Protein AF-A0A2E0VFP0-F1 (afdb_monomer_lite)

Radius of gyration: 20.07 Å; chains: 1; bounding box: 43×26×78 Å

Foldseek 3Di:
DDDDDDDPPDDPPDPPDDDPPPVVVVLLVDDLVSLLVVLVVLVVVLVPDPDPVVNVVSLVVSVVSLVSSVVSLVVVCVPDPDPDPPVSSVVSVVSSVVSVVVSVVVD

Structure (mmCIF, N/CA/C/O backbone):
data_AF-A0A2E0VFP0-F1
#
_entry.id   AF-A0A2E0VFP0-F1
#
loop_
_atom_site.group_PDB
_atom_site.id
_atom_site.type_symbol
_atom_site.label_atom_id
_atom_site.label_alt_id
_atom_site.label_comp_id
_atom_site.label_asym_id
_atom_site.label_entity_id
_atom_site.label_seq_id
_atom_site.pdbx_PDB_ins_code
_atom_site.Cartn_x
_atom_site.Cartn_y
_atom_site.Cartn_z
_atom_site.occupancy
_atom_site.B_iso_or_equiv
_atom_site.auth_seq_id
_atom_site.auth_comp_id
_atom_site.auth_asym_id
_atom_site.auth_atom_id
_atom_site.pdbx_PDB_model_num
ATOM 1 N N . MET A 1 1 ? 27.070 2.222 53.009 1.00 39.78 1 MET A N 1
ATOM 2 C CA . MET A 1 1 ? 27.695 2.586 51.721 1.00 39.78 1 MET A CA 1
ATOM 3 C C . MET A 1 1 ? 26.892 1.942 50.594 1.00 39.78 1 MET A C 1
ATOM 5 O O . MET A 1 1 ? 26.805 0.728 50.565 1.00 39.78 1 MET A O 1
ATOM 9 N N . ASN A 1 2 ? 26.259 2.792 49.775 1.00 40.53 2 ASN A N 1
ATOM 10 C CA . ASN A 1 2 ? 25.799 2.642 48.382 1.00 40.53 2 ASN A CA 1
ATOM 11 C C . ASN A 1 2 ? 25.122 1.348 47.876 1.00 40.53 2 ASN A C 1
ATOM 13 O O . ASN A 1 2 ? 25.786 0.377 47.533 1.00 40.53 2 ASN A O 1
ATOM 17 N N . HIS A 1 3 ? 23.807 1.453 47.631 1.00 45.66 3 HIS A N 1
ATOM 18 C CA . HIS A 1 3 ? 23.148 0.862 46.454 1.00 45.66 3 HIS A CA 1
ATOM 19 C C . HIS A 1 3 ? 23.607 1.589 45.173 1.00 45.66 3 HIS A C 1
ATOM 21 O O . HIS A 1 3 ? 23.847 2.798 45.221 1.00 45.66 3 HIS A O 1
ATOM 27 N N . PRO A 1 4 ? 23.687 0.889 44.027 1.00 52.53 4 PRO A N 1
ATOM 28 C CA . PRO A 1 4 ? 22.668 1.094 42.986 1.00 52.53 4 PRO A CA 1
ATOM 29 C C . PRO A 1 4 ? 22.264 -0.231 42.299 1.00 52.5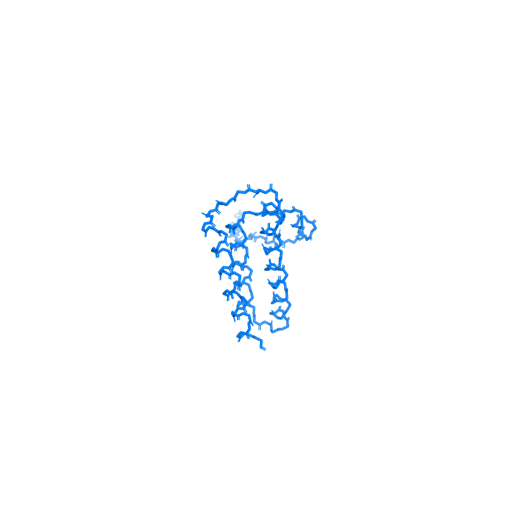3 4 PRO A C 1
ATOM 31 O O . PRO A 1 4 ? 23.103 -1.075 42.023 1.00 52.53 4 PRO A O 1
ATOM 34 N N . TYR A 1 5 ? 20.987 -0.590 42.156 1.00 46.59 5 TYR A N 1
ATOM 35 C CA . TYR A 1 5 ? 19.920 0.025 41.356 1.00 46.59 5 TYR A CA 1
ATOM 36 C C . TYR A 1 5 ? 20.036 -0.182 39.834 1.00 46.59 5 TYR A C 1
ATOM 38 O O . TYR A 1 5 ? 20.952 0.301 39.179 1.00 46.59 5 TYR A O 1
ATOM 46 N N . PHE A 1 6 ? 18.966 -0.803 39.326 1.00 47.44 6 PHE A N 1
ATOM 47 C CA . PHE A 1 6 ? 18.375 -0.695 37.993 1.00 47.44 6 PHE A CA 1
ATOM 48 C C . PHE A 1 6 ? 19.007 -1.463 36.822 1.00 47.44 6 PHE A C 1
ATOM 50 O O . PHE A 1 6 ? 19.851 -0.982 36.071 1.00 47.44 6 PHE A O 1
ATOM 57 N N . HIS A 1 7 ? 18.422 -2.649 36.609 1.00 42.53 7 HIS A N 1
ATOM 58 C CA . HIS A 1 7 ? 18.092 -3.206 35.300 1.00 42.53 7 HIS A CA 1
ATOM 59 C C . HIS A 1 7 ? 17.857 -2.101 34.260 1.00 42.53 7 HIS A C 1
ATOM 61 O O . HIS A 1 7 ? 16.898 -1.332 34.358 1.00 42.53 7 HIS A O 1
ATOM 67 N N . LYS A 1 8 ? 18.722 -2.050 33.245 1.00 47.16 8 LYS A N 1
ATOM 68 C CA . LYS A 1 8 ? 18.498 -1.271 32.028 1.00 47.16 8 LYS A CA 1
ATOM 69 C C . LYS A 1 8 ? 17.408 -1.974 31.225 1.00 47.16 8 LYS A C 1
ATOM 71 O O . LYS A 1 8 ? 17.687 -2.829 30.391 1.00 47.16 8 LYS A O 1
ATOM 76 N N . LEU A 1 9 ? 16.161 -1.655 31.559 1.00 52.16 9 LEU A N 1
ATOM 77 C CA . LEU A 1 9 ? 15.008 -1.998 30.747 1.00 52.16 9 LEU A CA 1
ATOM 78 C C . LEU A 1 9 ? 15.192 -1.399 29.356 1.00 52.16 9 LEU A C 1
ATOM 80 O O . LEU A 1 9 ? 15.514 -0.221 29.195 1.00 52.16 9 LEU A O 1
ATOM 84 N N . MET A 1 10 ? 14.983 -2.267 28.373 1.00 47.22 10 MET A N 1
ATOM 85 C CA . MET A 1 10 ? 14.721 -1.928 26.989 1.00 47.22 10 MET A CA 1
ATOM 86 C C . MET A 1 10 ? 13.752 -0.749 26.921 1.00 47.22 10 MET A C 1
ATOM 88 O O . MET A 1 10 ? 12.609 -0.836 27.358 1.00 47.22 10 MET A O 1
ATOM 92 N N . GLY A 1 11 ? 14.230 0.349 26.358 1.00 40.53 11 GLY A N 1
ATOM 93 C CA . GLY A 1 11 ? 13.441 1.531 26.060 1.00 40.53 11 GLY A CA 1
ATOM 94 C C . GLY A 1 11 ? 13.844 2.046 24.692 1.00 40.53 11 GLY A C 1
ATOM 95 O O . GLY A 1 11 ? 14.300 3.178 24.574 1.00 40.53 11 GLY A O 1
ATOM 96 N N . ALA A 1 12 ? 13.746 1.195 23.666 1.00 47.38 12 ALA A N 1
AT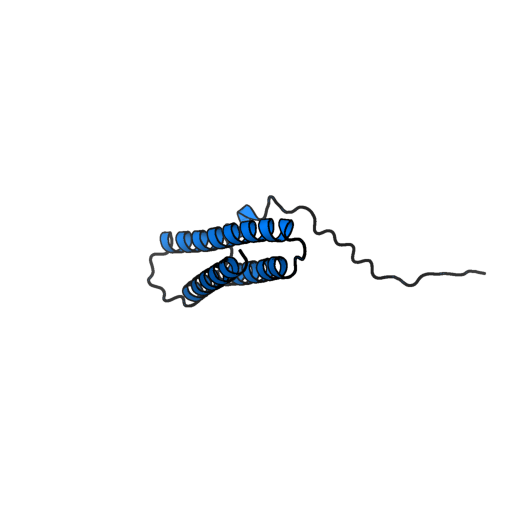OM 97 C CA . ALA A 1 12 ? 13.745 1.650 22.282 1.00 47.38 12 ALA A CA 1
ATOM 98 C C . ALA A 1 12 ? 12.436 2.419 22.069 1.00 47.38 12 ALA A C 1
ATOM 100 O O . ALA A 1 12 ? 11.420 1.867 21.651 1.00 47.38 12 ALA A O 1
ATOM 101 N N . ALA A 1 13 ? 12.446 3.684 22.488 1.00 47.12 13 ALA A N 1
ATOM 102 C CA . ALA A 1 13 ? 11.347 4.605 22.310 1.00 47.12 13 ALA A CA 1
ATOM 103 C C . ALA A 1 13 ? 11.176 4.859 20.811 1.00 47.12 13 ALA A C 1
ATOM 105 O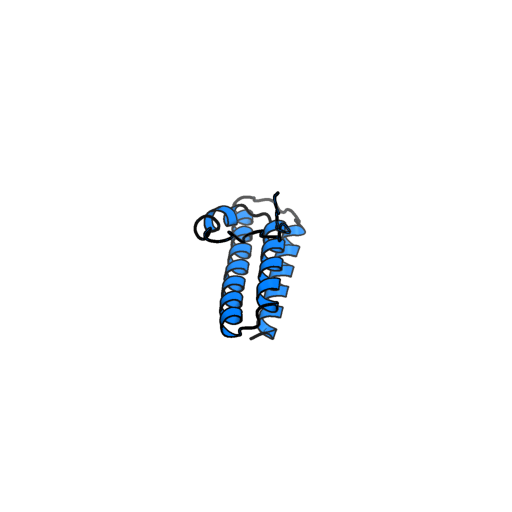 O . ALA A 1 13 ? 11.980 5.521 20.157 1.00 47.12 13 ALA A O 1
ATOM 106 N N . LEU A 1 14 ? 10.111 4.254 20.304 1.00 50.22 14 LEU A N 1
ATOM 107 C CA . LEU A 1 14 ? 9.432 4.518 19.053 1.00 50.22 14 LEU A CA 1
ATOM 108 C C . LEU A 1 14 ? 9.292 6.038 18.824 1.00 50.22 14 LEU A C 1
ATOM 110 O O . LEU A 1 14 ? 8.423 6.683 19.404 1.00 50.22 14 LEU A O 1
ATOM 114 N N . LEU A 1 15 ? 10.140 6.607 17.967 1.00 50.66 15 LEU A N 1
ATOM 115 C CA . LEU A 1 15 ? 9.959 7.938 17.377 1.00 50.66 15 LEU A CA 1
ATOM 116 C C . LEU A 1 15 ? 9.815 7.797 15.857 1.00 50.66 15 LEU A C 1
ATOM 118 O O . LEU A 1 15 ? 10.618 8.303 15.082 1.00 50.66 15 LEU A O 1
ATOM 122 N N . LEU A 1 16 ? 8.780 7.074 15.430 1.00 50.84 16 LEU A N 1
ATOM 123 C CA . LEU A 1 16 ? 8.292 7.103 14.051 1.00 50.84 16 LEU A CA 1
ATOM 124 C C . LEU A 1 16 ? 7.046 7.986 14.015 1.00 50.84 16 LEU A C 1
ATOM 126 O O . LEU A 1 16 ? 5.922 7.500 13.953 1.00 50.84 16 LEU A O 1
ATOM 130 N N . ALA A 1 17 ? 7.247 9.297 14.114 1.00 52.66 17 ALA A N 1
ATOM 131 C CA . ALA A 1 17 ? 6.183 10.259 13.890 1.00 52.66 17 ALA A CA 1
ATOM 132 C C . ALA A 1 17 ? 6.700 11.415 13.035 1.00 52.66 17 ALA A C 1
ATOM 134 O O . ALA A 1 17 ? 7.633 12.120 13.409 1.00 52.66 17 ALA A O 1
ATOM 135 N N . ILE A 1 18 ? 5.987 11.618 11.927 1.00 49.03 18 ILE A N 1
ATOM 136 C CA . ILE A 1 18 ? 6.025 12.767 11.022 1.00 49.03 18 ILE A CA 1
ATOM 137 C C . ILE A 1 18 ? 7.170 12.733 10.001 1.00 49.03 18 ILE A C 1
ATOM 139 O O . ILE A 1 18 ? 8.045 13.592 9.948 1.00 49.03 18 ILE A O 1
ATOM 143 N N . VAL A 1 19 ? 7.060 11.792 9.068 1.00 47.94 19 VAL A N 1
ATOM 144 C CA . VAL A 1 19 ? 7.295 12.122 7.662 1.00 47.94 19 VAL A CA 1
ATOM 145 C C . VAL A 1 19 ? 5.983 11.818 6.951 1.00 47.94 19 VAL A C 1
ATOM 147 O O . VAL A 1 19 ? 5.664 10.666 6.716 1.00 47.94 19 VAL A O 1
ATOM 150 N N . SER A 1 20 ? 5.166 12.838 6.696 1.00 50.69 20 SER A N 1
ATOM 151 C CA . SER A 1 20 ? 3.994 12.713 5.807 1.00 50.69 20 SER A CA 1
ATOM 152 C C . SER A 1 20 ? 4.099 13.628 4.587 1.00 50.69 20 SER A C 1
ATOM 154 O O . SER A 1 20 ? 3.262 13.565 3.697 1.00 50.69 20 SER A O 1
ATOM 156 N N . SER A 1 21 ? 5.160 14.438 4.501 1.00 42.78 21 SER A N 1
ATOM 157 C CA . SER A 1 21 ? 5.318 15.439 3.436 1.00 42.78 21 SER A CA 1
ATOM 158 C C . SER A 1 21 ? 6.530 15.196 2.530 1.00 42.78 21 SER A C 1
ATOM 160 O O . SER A 1 21 ? 6.659 15.875 1.518 1.00 42.78 21 SER A O 1
ATOM 162 N N . ALA A 1 22 ? 7.402 14.230 2.858 1.00 41.69 22 ALA A N 1
ATOM 163 C CA . ALA A 1 22 ? 8.552 13.861 2.020 1.00 41.69 22 ALA A CA 1
ATOM 164 C C . ALA A 1 22 ? 8.359 12.546 1.235 1.00 41.69 22 ALA A C 1
ATOM 166 O O . ALA A 1 22 ? 9.057 12.342 0.244 1.00 41.69 22 ALA A O 1
ATOM 167 N N . GLN A 1 23 ? 7.392 11.684 1.599 1.00 51.16 23 GLN A N 1
ATOM 168 C CA . GLN A 1 23 ? 7.115 10.454 0.833 1.00 51.16 23 GLN A CA 1
ATOM 169 C C . GLN A 1 23 ? 6.626 10.744 -0.594 1.00 51.16 23 GLN A C 1
ATOM 171 O O . GLN A 1 23 ? 7.034 10.062 -1.525 1.00 51.16 23 GLN A O 1
ATOM 176 N N . ALA A 1 24 ? 5.821 11.791 -0.802 1.00 47.47 24 ALA A N 1
ATOM 177 C CA . ALA A 1 24 ? 5.216 12.061 -2.111 1.00 47.47 24 ALA A CA 1
ATOM 178 C C . ALA A 1 24 ? 6.237 12.365 -3.231 1.00 47.47 24 ALA A C 1
ATOM 180 O O . ALA A 1 24 ? 5.935 12.173 -4.406 1.00 47.47 24 ALA A O 1
ATOM 181 N N . ALA A 1 25 ? 7.445 12.828 -2.883 1.00 46.88 25 ALA A N 1
ATOM 182 C CA . ALA A 1 25 ? 8.521 13.063 -3.848 1.00 46.88 25 ALA A CA 1
ATOM 183 C C . ALA A 1 25 ? 9.404 11.822 -4.083 1.00 46.88 25 ALA A C 1
ATOM 185 O O . ALA A 1 25 ? 9.950 11.677 -5.175 1.00 46.88 25 ALA A O 1
ATOM 186 N N . GLN A 1 26 ? 9.524 10.922 -3.099 1.00 52.28 26 GLN A N 1
ATOM 187 C CA . GLN A 1 26 ? 10.287 9.671 -3.227 1.00 52.28 26 GLN A CA 1
ATOM 188 C C . GLN A 1 26 ? 9.557 8.611 -4.055 1.00 52.28 26 GLN A C 1
ATOM 190 O O . GLN A 1 26 ? 10.208 7.806 -4.719 1.00 52.28 26 GLN A O 1
ATOM 195 N N . ASP A 1 27 ? 8.224 8.644 -4.074 1.00 54.34 27 ASP A N 1
ATOM 196 C CA . ASP A 1 27 ? 7.400 7.651 -4.773 1.00 54.34 27 ASP A CA 1
ATOM 197 C C . ASP A 1 27 ? 7.645 7.647 -6.293 1.00 54.34 27 ASP A C 1
ATOM 199 O O . ASP A 1 27 ? 7.574 6.605 -6.936 1.00 54.34 27 ASP A O 1
ATOM 203 N N . ARG A 1 28 ? 8.042 8.789 -6.874 1.00 56.22 28 ARG A N 1
ATOM 204 C CA . ARG A 1 28 ? 8.344 8.912 -8.313 1.00 56.22 28 ARG A CA 1
ATOM 205 C C . ARG A 1 28 ? 9.654 8.247 -8.746 1.00 56.22 28 ARG A C 1
ATOM 207 O O . ARG A 1 28 ? 9.912 8.175 -9.942 1.00 56.22 28 ARG A O 1
ATOM 214 N N . THR A 1 29 ? 10.482 7.800 -7.803 1.00 64.75 29 THR A N 1
ATOM 215 C CA . THR A 1 29 ? 11.787 7.172 -8.077 1.00 64.75 29 THR A CA 1
ATOM 216 C C . THR A 1 29 ? 11.878 5.728 -7.592 1.00 64.75 29 THR A C 1
ATOM 218 O O . THR A 1 29 ? 12.961 5.148 -7.633 1.00 64.75 29 THR A O 1
ATOM 221 N N . LEU A 1 30 ? 10.781 5.158 -7.085 1.00 75.56 30 LEU A N 1
ATOM 222 C CA . LEU A 1 30 ? 10.784 3.787 -6.588 1.00 75.56 30 LEU A CA 1
ATOM 223 C C . LEU A 1 30 ? 10.862 2.795 -7.749 1.00 75.56 30 LEU A C 1
ATOM 225 O O . LEU A 1 30 ? 10.153 2.931 -8.745 1.00 75.56 30 LEU A O 1
ATOM 229 N N . THR A 1 31 ? 11.715 1.786 -7.597 1.00 82.25 31 THR A N 1
ATOM 230 C CA . THR A 1 31 ? 11.767 0.644 -8.512 1.00 82.25 31 THR A CA 1
ATOM 231 C C . THR A 1 31 ? 10.563 -0.271 -8.301 1.00 82.25 31 THR A C 1
ATOM 233 O O . THR A 1 31 ? 9.928 -0.246 -7.242 1.00 82.25 31 THR A O 1
ATOM 236 N N . ASP A 1 32 ? 10.284 -1.136 -9.278 1.00 81.94 32 ASP A N 1
ATOM 237 C CA . ASP A 1 32 ? 9.204 -2.121 -9.175 1.00 81.94 32 ASP A CA 1
ATOM 238 C C . ASP A 1 32 ? 9.318 -2.965 -7.895 1.00 81.94 32 ASP A C 1
ATOM 240 O O . ASP A 1 32 ? 8.332 -3.163 -7.190 1.00 81.94 32 ASP A O 1
ATOM 244 N N . GLU A 1 33 ? 10.530 -3.392 -7.526 1.00 83.69 33 GLU A N 1
ATOM 245 C CA . GLU A 1 33 ? 10.760 -4.163 -6.298 1.00 83.69 33 GLU A CA 1
ATOM 246 C C . GLU A 1 33 ? 10.403 -3.368 -5.034 1.00 83.69 33 GLU A C 1
ATOM 248 O O . GLU A 1 33 ? 9.720 -3.878 -4.147 1.00 83.69 33 GLU A O 1
ATOM 253 N N . GLN A 1 34 ? 10.775 -2.087 -4.973 1.00 87.12 34 GLN A N 1
ATOM 254 C CA . GLN A 1 34 ? 10.439 -1.229 -3.835 1.00 87.12 34 GLN A CA 1
ATOM 255 C C . GLN A 1 34 ? 8.927 -1.007 -3.717 1.00 87.12 34 GLN A C 1
ATOM 257 O O . GLN A 1 34 ? 8.388 -0.969 -2.607 1.00 87.12 34 GLN A O 1
ATOM 262 N N . TRP A 1 35 ? 8.222 -0.905 -4.847 1.00 88.12 35 TRP A N 1
ATOM 263 C CA . TRP A 1 35 ? 6.760 -0.864 -4.862 1.00 88.12 35 TRP A CA 1
ATOM 264 C C . TRP A 1 35 ? 6.147 -2.155 -4.325 1.00 88.12 35 TRP A C 1
ATOM 266 O O . TRP A 1 35 ? 5.241 -2.101 -3.489 1.00 88.12 35 TRP A O 1
ATOM 276 N N . ARG A 1 36 ? 6.658 -3.317 -4.743 1.00 87.62 36 ARG A N 1
ATOM 277 C CA . ARG A 1 36 ? 6.189 -4.623 -4.257 1.00 87.62 36 ARG A CA 1
ATOM 278 C C . ARG A 1 36 ? 6.381 -4.777 -2.753 1.00 87.62 36 ARG A C 1
ATOM 280 O O . ARG A 1 36 ? 5.440 -5.182 -2.066 1.00 87.62 36 ARG A O 1
ATOM 287 N N . GLU A 1 37 ? 7.565 -4.444 -2.242 1.00 89.62 37 GLU A N 1
ATOM 288 C CA . GLU A 1 37 ? 7.871 -4.500 -0.811 1.00 89.62 37 GLU A CA 1
ATOM 289 C C . GLU A 1 37 ? 6.958 -3.570 -0.014 1.00 89.62 37 GLU A C 1
ATOM 291 O O . GLU A 1 37 ? 6.361 -3.987 0.981 1.00 89.62 37 GLU A O 1
ATOM 296 N N . ARG A 1 38 ? 6.779 -2.328 -0.477 1.00 90.81 38 ARG A N 1
ATOM 297 C CA . ARG A 1 38 ? 5.922 -1.350 0.197 1.00 90.81 38 ARG A CA 1
ATOM 298 C C . ARG A 1 38 ? 4.461 -1.784 0.225 1.00 90.81 38 ARG A C 1
ATOM 300 O O . ARG A 1 38 ? 3.826 -1.696 1.274 1.00 90.81 38 ARG A O 1
ATOM 307 N N . MET A 1 39 ? 3.933 -2.292 -0.890 1.00 92.06 39 MET A N 1
ATOM 308 C CA . MET A 1 39 ? 2.578 -2.849 -0.929 1.00 92.06 39 MET A CA 1
ATOM 309 C C . MET A 1 39 ? 2.441 -4.045 0.013 1.00 92.06 39 MET A C 1
ATOM 311 O O . MET A 1 39 ? 1.470 -4.120 0.761 1.00 92.06 39 MET A O 1
ATOM 315 N N . GLN A 1 40 ? 3.425 -4.946 0.047 1.00 91.31 40 GLN A N 1
ATOM 316 C CA . GLN A 1 40 ? 3.403 -6.100 0.942 1.00 91.31 40 GLN A CA 1
ATOM 317 C C . GLN A 1 40 ? 3.428 -5.695 2.421 1.00 91.31 40 GLN A C 1
ATOM 319 O O . GLN A 1 40 ? 2.687 -6.269 3.218 1.00 91.31 40 GLN A O 1
ATOM 324 N N . GLN A 1 41 ? 4.266 -4.728 2.795 1.00 92.94 41 GLN A N 1
ATOM 325 C CA . GLN A 1 41 ? 4.350 -4.214 4.164 1.00 92.94 41 GLN A CA 1
ATOM 326 C C . GLN A 1 41 ? 3.041 -3.543 4.580 1.00 92.94 41 GLN A C 1
ATOM 328 O O . GLN A 1 41 ? 2.500 -3.850 5.641 1.00 92.94 41 GLN A O 1
ATOM 333 N N . HIS A 1 42 ? 2.497 -2.684 3.718 1.00 92.94 42 HIS A N 1
ATOM 334 C CA . HIS A 1 42 ? 1.225 -2.019 3.972 1.00 92.94 42 HIS A CA 1
ATOM 335 C C . HIS A 1 42 ? 0.068 -3.023 4.080 1.00 92.94 42 HIS A C 1
ATOM 337 O O . HIS A 1 42 ? -0.796 -2.912 4.944 1.00 92.94 42 HIS A O 1
ATOM 343 N N . TRP A 1 43 ? 0.077 -4.069 3.253 1.00 93.56 43 TRP A N 1
ATOM 344 C CA . TRP A 1 43 ? -0.903 -5.147 3.334 1.00 93.56 43 TRP A CA 1
ATOM 345 C C . TRP A 1 43 ? -0.868 -5.895 4.667 1.00 93.56 43 TRP A C 1
ATOM 347 O O . TRP A 1 43 ? -1.918 -6.201 5.229 1.00 93.56 43 TRP A O 1
ATOM 357 N N . GLN A 1 44 ? 0.326 -6.151 5.209 1.00 94.00 44 GLN A N 1
ATOM 358 C CA . GLN A 1 44 ? 0.454 -6.768 6.531 1.00 94.00 44 GLN A CA 1
ATOM 359 C C . GLN A 1 44 ? -0.190 -5.903 7.620 1.00 94.00 44 GLN A C 1
ATOM 361 O O . GLN A 1 44 ? -0.864 -6.429 8.502 1.00 94.00 44 GLN A O 1
ATOM 366 N N . GLN A 1 45 ? -0.065 -4.576 7.518 1.00 91.69 45 GLN A N 1
ATOM 367 C CA . GLN A 1 45 ? -0.742 -3.652 8.431 1.00 91.69 45 GLN A CA 1
ATOM 368 C C . GLN A 1 45 ? -2.266 -3.782 8.320 1.00 91.69 45 GLN A C 1
ATOM 370 O O . GLN A 1 45 ? -2.924 -3.967 9.342 1.00 91.69 45 GLN A O 1
ATOM 375 N N . VAL A 1 46 ? -2.815 -3.790 7.097 1.00 92.31 46 VAL A N 1
ATOM 376 C CA . VAL A 1 46 ? -4.259 -3.965 6.839 1.00 92.31 46 VAL A CA 1
ATOM 377 C C . VAL A 1 46 ? -4.805 -5.235 7.498 1.00 92.31 46 VAL A C 1
ATOM 379 O O . VAL A 1 46 ? -5.821 -5.169 8.189 1.00 92.31 46 VAL A O 1
ATOM 382 N N . ILE A 1 47 ? -4.153 -6.386 7.300 1.00 93.19 47 ILE A N 1
ATOM 383 C CA . ILE A 1 47 ? -4.673 -7.668 7.808 1.00 93.19 47 ILE A CA 1
ATOM 384 C C . ILE A 1 47 ? -4.449 -7.853 9.314 1.00 93.19 47 ILE A C 1
ATOM 386 O O . ILE A 1 47 ? -5.193 -8.598 9.949 1.00 93.19 47 ILE A O 1
ATOM 390 N N . SER A 1 48 ? -3.448 -7.176 9.886 1.00 93.88 48 SER A N 1
ATOM 391 C CA . SER A 1 48 ? -3.175 -7.193 11.328 1.00 93.88 48 SER A CA 1
ATOM 392 C C . SER A 1 48 ? -4.071 -6.250 12.138 1.00 93.88 48 SER A C 1
ATOM 394 O O . SER A 1 48 ? -4.183 -6.414 13.349 1.00 93.88 48 SER A O 1
ATOM 396 N N . GLU A 1 49 ? -4.706 -5.265 11.495 1.00 93.81 49 GLU A N 1
ATOM 397 C CA . GLU A 1 49 ? -5.523 -4.264 12.182 1.00 93.81 49 GLU A CA 1
ATOM 398 C C . GLU A 1 49 ? -6.862 -4.857 12.631 1.00 93.81 49 GLU A C 1
ATOM 400 O O . GLU A 1 49 ? -7.661 -5.301 11.805 1.00 93.81 49 GLU A O 1
ATOM 405 N N . GLU A 1 50 ? -7.135 -4.834 13.935 1.00 93.00 50 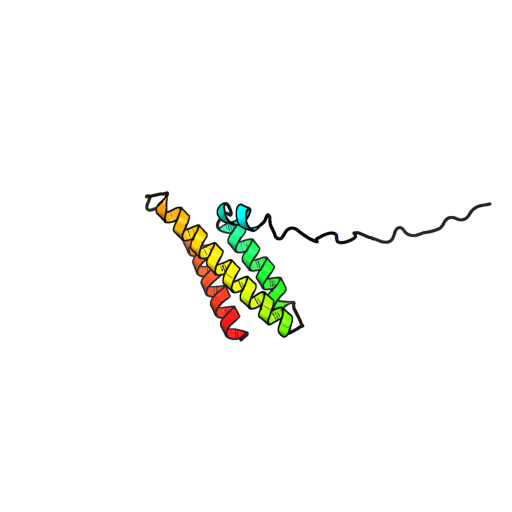GLU A N 1
ATOM 406 C CA . GLU A 1 50 ? -8.356 -5.376 14.544 1.00 93.00 50 GLU A CA 1
ATOM 407 C C . GLU A 1 50 ? -9.545 -4.407 14.437 1.00 93.00 50 GLU A C 1
ATOM 409 O O . GLU A 1 50 ? -10.698 -4.838 14.338 1.00 93.00 50 GLU A O 1
ATOM 414 N N . ASP A 1 51 ? -9.291 -3.095 14.417 1.00 95.12 51 ASP A N 1
ATOM 415 C CA . ASP A 1 51 ? -10.336 -2.079 14.321 1.00 95.12 51 ASP A CA 1
ATOM 416 C C . ASP A 1 51 ? -10.856 -1.964 12.881 1.00 95.12 51 ASP A C 1
ATOM 418 O O . ASP A 1 51 ? -10.182 -1.474 11.974 1.00 95.12 51 ASP A O 1
ATOM 422 N N . VAL A 1 52 ? -12.118 -2.344 12.675 1.00 91.12 52 VAL A N 1
ATOM 423 C CA . VAL A 1 52 ? -12.790 -2.309 11.366 1.00 91.12 52 VAL A CA 1
ATOM 424 C C . VAL A 1 52 ? -12.785 -0.914 10.727 1.00 91.12 52 VAL A C 1
ATOM 426 O O . VAL A 1 52 ? -12.701 -0.797 9.503 1.00 91.12 52 VAL A O 1
ATOM 429 N N . ARG A 1 53 ? -12.883 0.166 11.513 1.00 92.06 53 ARG A N 1
ATOM 430 C CA . ARG A 1 53 ? -12.867 1.537 10.977 1.00 92.06 53 ARG A CA 1
ATOM 431 C C . ARG A 1 53 ? -11.473 1.911 10.493 1.00 92.06 53 ARG A C 1
ATOM 433 O O . ARG A 1 53 ? -11.356 2.475 9.406 1.00 92.06 53 ARG A O 1
ATOM 440 N N . LYS A 1 54 ? -10.436 1.564 11.258 1.00 92.38 54 LYS A N 1
ATOM 441 C CA . LYS A 1 54 ? -9.041 1.780 10.849 1.00 92.38 54 LYS A CA 1
ATOM 442 C C . LYS A 1 54 ? -8.675 0.910 9.656 1.00 92.38 54 LYS A C 1
ATOM 444 O O . LYS A 1 54 ? -8.134 1.424 8.686 1.00 92.38 54 LYS A O 1
ATOM 449 N N . ARG A 1 55 ? -9.087 -0.360 9.656 1.00 92.56 55 ARG A N 1
ATOM 450 C CA . ARG A 1 55 ? -8.910 -1.273 8.522 1.00 92.56 55 ARG A CA 1
ATOM 451 C C . ARG A 1 55 ? -9.528 -0.707 7.244 1.00 92.56 55 ARG A C 1
ATOM 453 O O . ARG A 1 55 ? -8.895 -0.747 6.199 1.00 92.56 55 ARG A O 1
ATOM 460 N N . LYS A 1 56 ? -10.725 -0.110 7.314 1.00 91.12 56 LYS A N 1
ATOM 461 C CA . LYS A 1 56 ? -11.350 0.570 6.163 1.00 91.12 56 LYS A CA 1
ATOM 462 C C . LYS A 1 56 ? -10.552 1.777 5.662 1.00 91.12 56 LYS A C 1
ATOM 464 O O . LYS A 1 56 ? -10.530 2.005 4.456 1.00 91.12 56 LYS A O 1
ATOM 469 N N . ALA A 1 57 ? -9.926 2.547 6.553 1.00 92.81 57 ALA A N 1
ATOM 470 C CA . ALA A 1 57 ? -9.044 3.644 6.155 1.00 92.81 57 ALA A CA 1
ATOM 471 C C . ALA A 1 57 ? -7.774 3.110 5.474 1.00 92.81 57 ALA A C 1
ATOM 473 O O . ALA A 1 57 ? -7.469 3.528 4.362 1.00 92.81 57 ALA A O 1
ATOM 474 N N . LEU A 1 58 ? -7.129 2.102 6.067 1.00 92.62 58 LEU A N 1
ATOM 475 C CA . LEU A 1 58 ? -5.951 1.447 5.496 1.00 92.62 58 LEU A CA 1
ATOM 476 C C . LEU A 1 58 ? -6.254 0.794 4.141 1.00 92.62 58 LEU A C 1
ATOM 478 O O . LEU A 1 58 ? -5.450 0.878 3.228 1.00 92.62 58 LEU A O 1
ATOM 482 N N . LEU A 1 59 ? -7.428 0.188 3.950 1.00 92.56 59 LEU A N 1
ATOM 483 C CA . LEU A 1 59 ? -7.827 -0.329 2.636 1.00 92.56 59 LEU A CA 1
ATOM 484 C C . LEU A 1 59 ? -7.844 0.791 1.579 1.00 92.56 59 LEU A C 1
ATOM 486 O O . LEU A 1 59 ? -7.291 0.610 0.500 1.00 92.56 59 LEU A O 1
ATOM 490 N N . ARG A 1 60 ? -8.381 1.976 1.899 1.00 92.62 60 ARG A N 1
ATOM 491 C CA . ARG A 1 60 ? -8.358 3.128 0.976 1.00 92.62 60 ARG A CA 1
ATOM 492 C C . ARG A 1 60 ? -6.942 3.638 0.705 1.00 92.62 60 ARG A C 1
ATOM 494 O O . ARG A 1 60 ? -6.627 3.973 -0.429 1.00 92.62 60 ARG A O 1
ATOM 501 N N . GLU A 1 61 ? -6.089 3.678 1.725 1.00 92.25 61 GLU A N 1
ATOM 502 C CA . GLU A 1 61 ? -4.673 4.038 1.560 1.00 92.25 61 GLU A CA 1
ATOM 503 C C . GLU A 1 61 ? -3.931 3.013 0.689 1.00 92.25 61 GLU A C 1
ATOM 505 O O . GLU A 1 61 ? -3.076 3.376 -0.115 1.00 92.25 61 GLU A O 1
ATOM 510 N N . HIS A 1 62 ? -4.293 1.732 0.790 1.00 93.44 62 HIS A N 1
ATOM 511 C CA . HIS A 1 62 ? -3.720 0.678 -0.040 1.00 93.44 62 HIS A CA 1
ATOM 512 C C . HIS A 1 62 ? -4.162 0.781 -1.508 1.00 93.44 62 HIS A C 1
ATOM 514 O O . HIS A 1 62 ? -3.356 0.537 -2.402 1.00 93.44 62 HIS A O 1
ATOM 520 N N . GLU A 1 63 ? -5.410 1.182 -1.766 1.00 91.81 63 GLU A N 1
ATOM 521 C CA . GLU A 1 63 ? -5.899 1.514 -3.112 1.00 91.81 63 GLU A CA 1
ATOM 522 C C . GLU A 1 63 ? -5.088 2.644 -3.756 1.00 91.81 63 GLU A C 1
ATOM 524 O O . GLU A 1 63 ? -4.593 2.471 -4.870 1.00 91.81 63 GLU A O 1
ATOM 529 N N . ASP A 1 64 ? -4.884 3.749 -3.035 1.00 91.50 64 ASP A N 1
ATOM 530 C CA . ASP A 1 64 ? -4.063 4.882 -3.492 1.00 91.50 64 ASP A CA 1
ATOM 531 C C . ASP A 1 64 ? -2.602 4.461 -3.744 1.00 91.50 64 ASP A C 1
ATOM 533 O O . ASP A 1 64 ? -1.972 4.875 -4.718 1.00 91.50 64 ASP A O 1
ATOM 537 N N . LEU A 1 65 ? -2.062 3.566 -2.912 1.00 90.62 65 LEU A N 1
ATOM 538 C CA . LEU A 1 65 ? -0.723 3.011 -3.104 1.00 90.62 65 LEU A CA 1
ATOM 539 C C . LEU A 1 65 ? -0.609 2.200 -4.410 1.00 90.62 65 LEU A C 1
ATOM 541 O O . LEU A 1 65 ? 0.387 2.332 -5.123 1.00 90.62 65 LEU A O 1
ATOM 545 N N . MET A 1 66 ? -1.616 1.383 -4.736 1.00 91.06 66 MET A N 1
ATOM 546 C CA . MET A 1 66 ? -1.664 0.620 -5.991 1.00 91.06 66 MET A CA 1
ATOM 547 C C . MET A 1 66 ? -1.842 1.527 -7.214 1.00 91.06 66 MET A C 1
ATOM 549 O O . MET A 1 66 ? -1.259 1.259 -8.267 1.00 91.06 66 MET A O 1
ATOM 553 N N . GLU A 1 67 ? -2.625 2.600 -7.093 1.00 90.25 67 GLU A N 1
ATOM 554 C CA . GLU A 1 67 ? -2.782 3.602 -8.150 1.00 90.25 67 GLU A CA 1
ATOM 555 C C . GLU A 1 67 ? -1.444 4.289 -8.447 1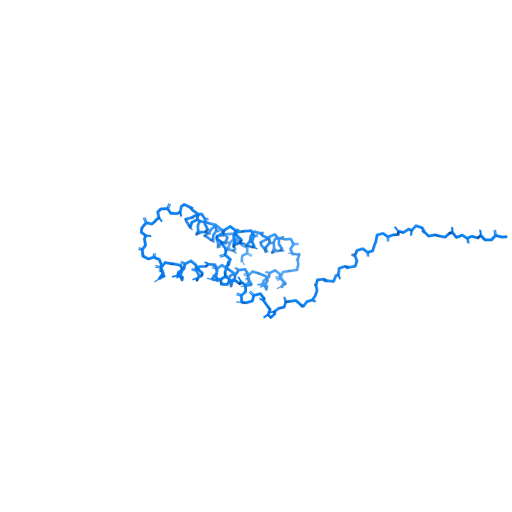.00 90.25 67 GLU A C 1
ATOM 557 O O . GLU A 1 67 ? -0.997 4.279 -9.592 1.00 90.25 67 GLU A O 1
ATOM 562 N N . LYS A 1 68 ? -0.722 4.741 -7.415 1.00 88.12 68 LYS A N 1
ATOM 563 C CA . LYS A 1 68 ? 0.615 5.343 -7.563 1.00 88.12 68 LYS A CA 1
ATOM 564 C C . LYS A 1 68 ? 1.638 4.400 -8.197 1.00 88.12 68 LYS A C 1
ATOM 566 O O . LYS A 1 68 ? 2.402 4.834 -9.058 1.00 88.12 68 LYS A O 1
ATOM 571 N N . ALA A 1 69 ? 1.633 3.121 -7.816 1.00 86.88 69 ALA A N 1
ATOM 572 C CA . ALA A 1 69 ? 2.482 2.107 -8.446 1.00 86.88 69 ALA A CA 1
ATOM 573 C C . ALA A 1 69 ? 2.124 1.911 -9.933 1.00 86.88 69 ALA A C 1
ATOM 575 O O . ALA A 1 69 ? 3.000 1.753 -10.783 1.00 86.88 69 ALA A O 1
ATOM 576 N N . THR A 1 70 ? 0.832 1.973 -10.271 1.00 85.62 70 THR A N 1
ATOM 577 C CA . THR A 1 70 ? 0.356 1.896 -11.663 1.00 85.62 70 THR A CA 1
ATOM 578 C C . THR A 1 70 ? 0.781 3.121 -12.477 1.00 85.62 70 THR A C 1
ATOM 580 O O . THR A 1 70 ? 1.202 3.003 -13.629 1.00 85.62 70 THR A O 1
ATOM 583 N N . GLU A 1 71 ? 0.721 4.311 -11.884 1.00 84.38 71 GLU A N 1
ATOM 584 C CA . GLU A 1 71 ? 1.141 5.555 -12.528 1.00 84.38 71 GLU A CA 1
ATOM 585 C C . GLU A 1 71 ? 2.655 5.630 -12.750 1.00 84.38 71 GLU A C 1
ATOM 587 O O . GLU A 1 71 ? 3.090 6.074 -13.818 1.00 84.38 71 GLU A O 1
ATOM 592 N N . SER A 1 72 ? 3.471 5.175 -11.789 1.00 78.38 72 SER A N 1
ATOM 593 C CA . SER A 1 72 ? 4.932 5.150 -11.953 1.00 78.38 72 SER A CA 1
ATOM 594 C C . SER A 1 72 ? 5.345 4.259 -13.124 1.00 78.38 72 SER A C 1
ATOM 596 O O . SER A 1 72 ? 6.229 4.620 -13.899 1.00 78.38 72 SER A O 1
ATOM 598 N N . MET A 1 73 ? 4.630 3.152 -13.317 1.00 71.88 73 MET A N 1
ATOM 599 C CA . MET A 1 73 ? 4.784 2.249 -14.455 1.00 71.88 73 MET A CA 1
ATOM 600 C C . MET A 1 73 ? 4.423 2.904 -15.802 1.00 71.88 73 MET A C 1
ATOM 602 O O . MET A 1 73 ? 5.136 2.735 -16.792 1.00 71.88 73 MET A O 1
ATOM 606 N N . GLY A 1 74 ? 3.341 3.689 -15.857 1.00 63.97 74 GLY A N 1
ATOM 607 C CA . GLY A 1 74 ? 2.928 4.402 -17.074 1.00 63.97 74 GLY A CA 1
ATOM 608 C C . GLY A 1 74 ? 3.851 5.565 -17.470 1.00 63.97 74 GLY A C 1
ATOM 609 O O . GLY A 1 74 ? 3.933 5.920 -18.650 1.00 63.97 74 GLY A O 1
ATOM 610 N N . MET A 1 75 ? 4.564 6.155 -16.504 1.00 56.69 75 MET A N 1
ATOM 611 C CA . MET A 1 75 ? 5.568 7.200 -16.745 1.00 56.69 75 MET A CA 1
ATOM 612 C C . MET A 1 75 ? 6.859 6.642 -17.360 1.00 56.69 75 MET A C 1
ATOM 614 O O . MET A 1 75 ? 7.406 7.267 -18.270 1.00 56.69 75 MET A O 1
ATOM 618 N N . ASP A 1 76 ? 7.305 5.457 -16.931 1.00 52.78 76 ASP A N 1
ATOM 619 C CA . ASP A 1 76 ? 8.497 4.790 -17.479 1.00 52.78 76 ASP A CA 1
ATOM 620 C C . ASP A 1 76 ? 8.310 4.440 -18.971 1.00 52.78 76 ASP A C 1
ATOM 622 O O . ASP A 1 76 ? 9.153 4.740 -19.822 1.00 52.78 76 ASP A O 1
ATOM 626 N N . GLN A 1 77 ? 7.109 3.968 -19.328 1.00 51.97 77 GLN A N 1
ATOM 627 C CA . GLN A 1 77 ? 6.735 3.600 -20.699 1.00 51.97 77 GLN A CA 1
ATOM 628 C C . GLN A 1 77 ? 6.681 4.797 -21.674 1.00 51.97 77 GLN A C 1
ATOM 630 O O . GLN A 1 77 ? 6.844 4.626 -22.883 1.00 51.97 77 GLN A O 1
ATOM 635 N N . LYS A 1 78 ? 6.471 6.025 -21.172 1.00 49.81 78 LYS A N 1
ATOM 636 C CA . LYS A 1 78 ? 6.435 7.256 -21.988 1.00 49.81 78 LYS A CA 1
ATOM 637 C C . LYS A 1 78 ? 7.814 7.859 -22.268 1.00 49.81 78 LYS A C 1
ATOM 639 O O . LYS A 1 78 ? 7.943 8.613 -23.231 1.00 49.81 78 LYS A O 1
ATOM 644 N N . MET A 1 79 ? 8.822 7.560 -21.448 1.00 52.19 79 MET A N 1
ATOM 645 C CA . MET A 1 79 ? 10.181 8.111 -21.574 1.00 52.19 79 MET A CA 1
ATOM 646 C C . MET A 1 79 ? 11.152 7.151 -22.279 1.00 52.19 79 MET A C 1
ATOM 648 O O . MET A 1 79 ? 12.110 7.605 -22.902 1.00 52.19 79 MET A O 1
ATOM 652 N N . GLY A 1 80 ? 10.906 5.839 -22.220 1.00 44.38 80 GLY A N 1
ATOM 653 C CA . GLY A 1 80 ? 11.769 4.814 -22.806 1.00 44.38 80 GLY A CA 1
ATOM 654 C C . GLY A 1 80 ? 11.075 4.040 -23.918 1.00 44.38 80 GLY A C 1
ATOM 655 O O . GLY A 1 80 ? 10.498 2.984 -23.685 1.00 44.38 80 GLY A O 1
ATOM 656 N N . GLY A 1 81 ? 11.157 4.526 -25.156 1.00 46.22 81 GLY A N 1
ATOM 657 C CA . GLY A 1 81 ? 10.741 3.748 -26.320 1.00 46.22 81 GLY A CA 1
ATOM 658 C C . GLY A 1 81 ? 11.691 2.581 -26.567 1.00 46.22 81 GLY A C 1
ATOM 659 O O . GLY A 1 81 ? 12.527 2.701 -27.445 1.00 46.22 81 GLY A O 1
ATOM 660 N N . HIS A 1 82 ? 11.592 1.478 -25.824 1.00 43.25 82 HIS A N 1
ATOM 661 C CA . HIS A 1 82 ? 12.225 0.193 -26.135 1.00 43.25 82 HIS A CA 1
ATOM 662 C C . HIS A 1 82 ? 11.296 -0.941 -25.688 1.00 43.25 82 HIS A C 1
ATOM 664 O O . HIS A 1 82 ? 10.904 -1.027 -24.529 1.00 43.25 82 HIS A O 1
ATOM 670 N N . MET A 1 83 ? 10.967 -1.829 -26.630 1.00 46.84 83 MET A N 1
ATOM 671 C CA . MET A 1 83 ? 10.367 -3.140 -26.382 1.00 46.84 83 MET A CA 1
ATOM 672 C C . MET A 1 83 ? 11.332 -3.997 -25.543 1.00 46.84 83 MET A C 1
ATOM 674 O O . MET A 1 83 ? 12.044 -4.851 -26.066 1.00 46.84 83 MET A O 1
ATOM 678 N N . GLY A 1 84 ? 11.399 -3.741 -24.242 1.00 43.75 84 GLY A N 1
ATOM 679 C CA . GLY A 1 84 ? 12.083 -4.583 -23.274 1.00 43.75 84 GLY A CA 1
ATOM 680 C C . GLY A 1 84 ? 11.059 -5.479 -22.603 1.00 43.75 84 GLY A C 1
ATOM 681 O O . GLY A 1 84 ? 10.214 -4.997 -21.858 1.00 43.75 84 GLY A O 1
ATOM 682 N N . LYS A 1 85 ? 11.127 -6.785 -22.869 1.00 50.84 85 LYS A N 1
ATOM 683 C CA . LYS A 1 85 ? 10.517 -7.822 -22.029 1.00 50.84 85 LYS A CA 1
ATOM 684 C C . LYS A 1 85 ? 11.121 -7.729 -20.621 1.00 50.84 85 LYS A C 1
ATOM 686 O O . LYS A 1 85 ? 12.031 -8.483 -20.288 1.00 50.84 85 LYS A O 1
ATOM 691 N N . ASN A 1 86 ? 10.655 -6.791 -19.813 1.00 55.06 86 ASN A N 1
ATOM 692 C CA . ASN A 1 86 ? 11.074 -6.656 -18.430 1.00 55.06 86 ASN A CA 1
ATOM 693 C C . ASN A 1 86 ? 10.075 -7.442 -17.583 1.00 55.06 86 ASN A C 1
ATOM 695 O O . ASN A 1 86 ? 9.056 -6.902 -17.173 1.00 55.06 86 ASN A O 1
ATOM 699 N N . GLY A 1 87 ? 10.369 -8.720 -17.319 1.00 60.16 87 GLY A N 1
ATOM 700 C CA . GLY A 1 87 ? 9.511 -9.592 -16.498 1.00 60.16 87 GLY A CA 1
ATOM 701 C C . GLY A 1 87 ? 9.214 -9.052 -15.089 1.00 60.16 87 GLY A C 1
ATOM 702 O O . GLY A 1 87 ? 8.284 -9.519 -14.445 1.00 60.16 87 GLY A O 1
ATOM 703 N N . HIS A 1 88 ? 9.955 -8.039 -14.633 1.00 64.69 88 HIS A N 1
ATOM 704 C CA . HIS A 1 88 ? 9.695 -7.312 -13.389 1.00 64.69 88 HIS A CA 1
ATOM 705 C C . HIS A 1 88 ? 8.433 -6.433 -13.442 1.00 64.69 88 HIS A C 1
ATOM 707 O O . HIS A 1 88 ? 7.719 -6.341 -12.445 1.00 64.69 88 HIS A O 1
ATOM 713 N N . HIS A 1 89 ? 8.109 -5.868 -14.608 1.00 67.69 89 HIS A N 1
ATOM 714 C CA . HIS A 1 89 ? 6.915 -5.042 -14.790 1.00 67.69 89 HIS A CA 1
ATOM 715 C C . HIS A 1 89 ? 5.638 -5.889 -14.727 1.00 67.69 89 HIS A C 1
ATOM 717 O O . HIS A 1 89 ? 4.683 -5.560 -14.023 1.00 67.69 89 HIS A O 1
ATOM 723 N N . ASP A 1 90 ? 5.663 -7.038 -15.410 1.00 75.19 90 ASP A N 1
ATOM 724 C CA . ASP A 1 90 ? 4.576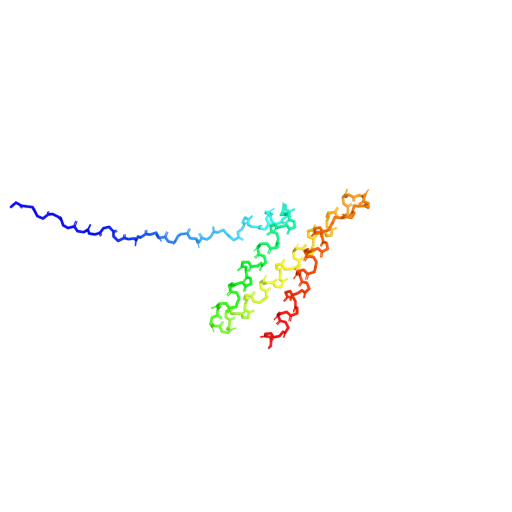 -8.020 -15.380 1.00 75.19 90 ASP A CA 1
ATOM 725 C C . ASP A 1 90 ? 4.364 -8.566 -13.958 1.00 75.19 90 ASP A C 1
ATOM 727 O O . ASP A 1 90 ? 3.235 -8.820 -13.537 1.00 75.19 90 ASP A O 1
ATOM 731 N N . GLU A 1 91 ? 5.443 -8.708 -13.183 1.00 81.00 91 GLU A N 1
ATOM 732 C CA . GLU A 1 91 ? 5.381 -9.174 -11.799 1.00 81.00 91 GLU A CA 1
ATOM 733 C C . GLU A 1 91 ? 4.727 -8.150 -10.858 1.00 81.00 91 GLU A C 1
ATOM 735 O O . GLU A 1 91 ? 3.920 -8.532 -10.003 1.00 81.00 91 GLU A O 1
ATOM 740 N N . LEU A 1 92 ? 5.029 -6.857 -11.020 1.00 83.81 92 LEU A N 1
ATOM 741 C CA . LEU A 1 92 ? 4.385 -5.794 -10.249 1.00 83.81 92 LEU A CA 1
ATOM 742 C C . LEU A 1 92 ? 2.888 -5.699 -10.579 1.00 83.81 92 LEU A C 1
ATOM 744 O O . LEU A 1 92 ? 2.073 -5.662 -9.657 1.00 83.81 92 LEU A O 1
ATOM 748 N N . MET A 1 93 ? 2.518 -5.742 -11.862 1.00 85.56 93 MET A N 1
ATOM 749 C CA . MET A 1 93 ? 1.112 -5.750 -12.292 1.00 85.56 93 MET A CA 1
ATOM 750 C C . MET A 1 93 ? 0.347 -6.958 -11.741 1.00 85.56 93 MET A C 1
ATOM 752 O O . MET A 1 93 ? -0.704 -6.793 -11.123 1.00 85.56 93 MET A O 1
ATOM 756 N N . ASN A 1 94 ? 0.914 -8.162 -11.861 1.00 87.12 94 ASN A N 1
ATOM 757 C CA . ASN A 1 94 ? 0.322 -9.373 -11.293 1.00 87.12 94 ASN A CA 1
ATOM 758 C C . ASN A 1 94 ? 0.127 -9.255 -9.770 1.00 87.12 94 ASN A C 1
ATOM 760 O O . ASN A 1 94 ? -0.876 -9.702 -9.213 1.00 87.12 94 ASN A O 1
ATOM 764 N N . ARG A 1 95 ? 1.072 -8.614 -9.073 1.00 86.38 95 ARG A N 1
ATOM 765 C CA . ARG A 1 95 ? 0.950 -8.363 -7.636 1.00 86.38 95 ARG A CA 1
ATOM 766 C C . ARG A 1 95 ? -0.157 -7.353 -7.325 1.00 86.38 95 ARG A C 1
ATOM 768 O O . ARG A 1 95 ? -0.929 -7.610 -6.406 1.00 86.38 95 ARG A O 1
ATOM 775 N N . ILE A 1 96 ? -0.278 -6.261 -8.080 1.00 89.88 96 ILE A N 1
ATOM 776 C CA . ILE A 1 96 ? -1.378 -5.290 -7.932 1.00 89.88 96 ILE A CA 1
ATOM 777 C C . ILE A 1 96 ? -2.736 -5.978 -8.117 1.00 89.88 96 ILE A C 1
ATOM 779 O O . ILE A 1 96 ? -3.630 -5.799 -7.289 1.00 89.88 96 ILE A O 1
ATOM 783 N N . ASP A 1 97 ? -2.885 -6.817 -9.142 1.00 90.00 97 ASP A N 1
ATOM 784 C CA . ASP A 1 97 ? -4.131 -7.552 -9.392 1.00 90.00 97 ASP A CA 1
ATOM 785 C C . ASP A 1 97 ? -4.469 -8.524 -8.254 1.00 90.00 97 ASP A C 1
ATOM 787 O O . ASP A 1 97 ? -5.616 -8.592 -7.801 1.00 90.00 97 ASP A O 1
ATOM 791 N N . MET A 1 98 ? -3.462 -9.217 -7.720 1.00 92.38 98 MET A N 1
ATOM 792 C CA . MET A 1 98 ? -3.617 -10.086 -6.555 1.00 92.38 98 MET A CA 1
ATOM 793 C C . MET A 1 98 ? -4.081 -9.295 -5.317 1.00 92.38 98 MET A C 1
ATOM 795 O O . MET A 1 98 ? -5.039 -9.702 -4.658 1.00 92.38 98 MET A O 1
ATOM 799 N N . HIS A 1 99 ? -3.490 -8.126 -5.039 1.00 91.38 99 HIS A N 1
ATOM 800 C CA . HIS A 1 99 ? -3.924 -7.248 -3.943 1.00 91.38 99 HIS A CA 1
ATOM 801 C C . HIS A 1 99 ? -5.350 -6.715 -4.136 1.00 91.38 99 HIS A C 1
ATOM 803 O O . HIS A 1 99 ? -6.132 -6.742 -3.184 1.00 91.38 99 HIS A O 1
ATOM 809 N N . ARG A 1 100 ? -5.743 -6.324 -5.355 1.00 89.88 100 ARG A N 1
ATOM 810 C CA . ARG A 1 100 ? -7.133 -5.940 -5.663 1.00 89.88 100 ARG A CA 1
ATOM 811 C C . ARG A 1 100 ? -8.119 -7.066 -5.369 1.00 89.88 100 ARG A C 1
ATOM 813 O O . ARG A 1 100 ? -9.140 -6.821 -4.730 1.00 89.88 100 ARG A O 1
ATOM 820 N N . HIS A 1 101 ? -7.803 -8.292 -5.785 1.00 92.25 101 HIS A N 1
ATOM 821 C CA . HIS A 1 101 ? -8.650 -9.449 -5.502 1.00 92.25 101 HIS A CA 1
ATOM 822 C C . HIS A 1 101 ? -8.781 -9.704 -3.993 1.00 92.25 101 HIS A C 1
ATOM 824 O O . HIS A 1 101 ? -9.884 -9.907 -3.488 1.00 92.25 101 HIS A O 1
ATOM 830 N N . MET A 1 102 ? -7.675 -9.631 -3.246 1.00 89.94 102 MET A N 1
ATOM 831 C CA . MET A 1 102 ? -7.716 -9.789 -1.791 1.00 89.94 102 MET A CA 1
ATOM 832 C C . MET A 1 102 ? -8.529 -8.698 -1.084 1.00 89.94 102 MET A C 1
ATOM 834 O O . MET A 1 102 ? -9.183 -8.975 -0.080 1.00 89.94 102 MET A O 1
ATOM 838 N N . MET A 1 103 ? -8.488 -7.462 -1.581 1.00 90.94 103 MET A N 1
ATOM 839 C CA . MET A 1 103 ? -9.294 -6.370 -1.040 1.00 90.94 103 MET A CA 1
ATOM 840 C C . MET A 1 103 ? -10.789 -6.578 -1.267 1.00 90.94 103 MET A C 1
ATOM 842 O O . MET A 1 103 ? -11.572 -6.296 -0.362 1.00 90.94 103 MET A O 1
ATOM 846 N N . ASP A 1 104 ? -11.180 -7.081 -2.439 1.00 89.44 104 ASP A N 1
ATOM 847 C CA . ASP A 1 104 ? -12.578 -7.377 -2.765 1.00 89.44 104 ASP A CA 1
ATOM 848 C C . ASP A 1 104 ? -13.173 -8.424 -1.810 1.00 89.44 104 ASP A C 1
ATOM 850 O O . ASP A 1 104 ? -14.280 -8.253 -1.313 1.00 89.44 104 ASP A O 1
ATOM 854 N N . MET A 1 105 ? -12.386 -9.439 -1.434 1.00 87.12 105 MET A N 1
ATOM 855 C CA . MET A 1 105 ? -12.800 -10.462 -0.461 1.00 87.12 105 MET A CA 1
ATOM 856 C C . MET A 1 105 ? -12.996 -9.942 0.974 1.00 87.12 105 MET A C 1
ATOM 858 O O . MET A 1 105 ? -13.621 -10.623 1.786 1.00 87.12 105 MET A O 1
ATOM 862 N N . MET A 1 106 ? -12.428 -8.784 1.323 1.00 81.25 106 MET A N 1
ATOM 863 C CA . MET A 1 106 ? -12.498 -8.213 2.677 1.00 81.25 106 MET A CA 1
ATOM 864 C C . MET A 1 106 ? -13.552 -7.115 2.846 1.00 81.25 106 MET A C 1
ATOM 866 O O . MET A 1 106 ? -13.730 -6.616 3.963 1.00 81.25 106 MET A O 1
ATOM 870 N N . ARG A 1 107 ? -14.195 -6.698 1.756 1.00 71.50 107 ARG A N 1
ATOM 871 C CA . ARG A 1 107 ? -15.260 -5.692 1.765 1.00 71.50 107 ARG A CA 1
ATOM 872 C C . ARG A 1 107 ? -16.600 -6.305 2.161 1.00 71.50 107 ARG A C 1
ATOM 874 O O . ARG A 1 107 ? -17.352 -5.570 2.845 1.00 71.50 107 ARG A O 1
#

pLDDT: mean 72.47, std 19.92, range [39.78, 95.12]

Sequence (107 aa):
MNHPYFHKLMGAALLLAIVSSAQAAQDRTLTDEQWRERMQQHWQQVISEEDVRKRKALLREHEDLMEKATESMGMDQKMGGHMGKNGHHDELMNRIDMHRHMMDMMR

Secondary structure (DSSP, 8-state):
-------------------SSSHHHHGGG--HHHHHHHHHHHHHHHHH---HHHHHHHHHHHHHHHHHHHHHHHHHHHH-------HHHHHHHHHHHHHHHHHHTT-